Protein AF-A0A661DPB3-F1 (afdb_monomer)

Sequence (160 aa):
MDNDSVKKELRAVRISAMNILAGREHSIIELRKKLKKKFSKNDDIVHLDELIEIVLQQLLDDNLLNEARFTECFIRSRINKGSGPVRIRHELMERGISSELTNDYLDDSYDFWQQHIEAVRNKRFGIQLPEDYKEQTKQSRFLYQRGFSGEFIRRLFNEV

Radius of gyration: 21.56 Å; Cα contacts (8 Å, |Δi|>4): 140; chains: 1; bounding box: 53×21×64 Å

Nearest PDB structures (foldseek):
  3dfg-assembly1_A  TM=8.370E-01  e=1.153E-07  Xanthomonas campestris pv. campestris
  3c1d-assembly3_A  TM=8.668E-01  e=2.113E-06  unclassified
  3c1d-assembly3_B  TM=8.544E-01  e=4.101E-06  unclassified

Solvent-accessible surface area (backbone atoms only — not comparable to full-atom values): 9200 Å² total; per-residue (Å²): 131,63,76,64,60,56,51,52,52,43,49,54,53,40,53,51,50,51,62,55,47,75,76,43,78,47,36,71,54,55,49,51,54,51,50,52,66,72,50,70,83,44,86,86,57,76,64,54,69,60,47,48,53,54,42,52,51,53,29,42,76,69,62,72,43,43,63,67,64,22,49,51,55,48,52,55,57,35,50,77,69,46,42,25,61,61,41,51,53,52,60,38,45,79,40,71,48,48,72,66,66,45,58,76,69,49,82,85,52,59,82,79,42,48,67,53,56,50,52,48,48,28,76,76,66,44,84,68,76,66,91,46,72,69,55,41,50,54,52,47,54,51,43,42,76,29,14,40,52,72,64,56,52,50,47,73,71,61,78,112

pLDDT: mean 95.28, std 6.6, range [49.53, 98.62]

Structure (mmCIF, N/CA/C/O backbone):
data_AF-A0A661DPB3-F1
#
_entry.id   AF-A0A661DPB3-F1
#
loop_
_atom_site.group_PDB
_atom_site.id
_atom_site.type_symbol
_atom_site.label_atom_id
_atom_site.label_alt_id
_atom_site.label_comp_id
_atom_site.label_asym_id
_atom_site.label_entity_id
_atom_site.label_seq_id
_atom_site.pdbx_PDB_ins_code
_atom_site.Cartn_x
_atom_site.Cartn_y
_atom_site.Cartn_z
_atom_site.occupancy
_atom_site.B_iso_or_equiv
_atom_site.auth_seq_id
_atom_site.auth_comp_id
_atom_site.auth_asym_id
_atom_site.auth_atom_id
_atom_site.pdbx_PDB_model_num
ATOM 1 N N . MET A 1 1 ? 26.402 8.812 -29.721 1.00 59.72 1 MET A N 1
ATOM 2 C CA . MET A 1 1 ? 26.173 7.434 -29.237 1.00 59.72 1 MET A CA 1
ATOM 3 C C . MET A 1 1 ? 25.645 6.625 -30.404 1.00 59.72 1 MET A C 1
ATOM 5 O O . MET A 1 1 ? 24.839 7.170 -31.153 1.00 59.72 1 MET A O 1
ATOM 9 N N . ASP A 1 2 ? 26.128 5.401 -30.621 1.00 76.38 2 ASP A N 1
ATOM 10 C CA . ASP A 1 2 ? 25.523 4.544 -31.645 1.00 76.38 2 ASP A CA 1
ATOM 11 C C . ASP A 1 2 ? 24.136 4.044 -31.178 1.00 76.38 2 ASP A C 1
ATOM 13 O O . ASP A 1 2 ? 23.829 4.021 -29.984 1.00 76.38 2 ASP A O 1
ATOM 17 N N . ASN A 1 3 ? 23.275 3.692 -32.134 1.00 77.88 3 ASN A N 1
ATOM 18 C CA . ASN A 1 3 ? 21.896 3.253 -31.888 1.00 77.88 3 ASN A CA 1
ATOM 19 C C . ASN A 1 3 ? 21.821 1.857 -31.219 1.00 77.88 3 ASN A C 1
ATOM 21 O O . ASN A 1 3 ? 20.807 1.497 -30.624 1.00 77.88 3 ASN A O 1
ATOM 25 N N . ASP A 1 4 ? 22.880 1.057 -31.305 1.00 84.06 4 ASP A N 1
ATOM 26 C CA . ASP A 1 4 ? 22.970 -0.283 -30.723 1.00 84.06 4 ASP A CA 1
ATOM 27 C C . ASP A 1 4 ? 23.242 -0.233 -29.205 1.00 84.06 4 ASP A C 1
ATOM 29 O O . ASP A 1 4 ? 22.595 -0.954 -28.439 1.00 84.06 4 ASP A O 1
ATOM 33 N N . SER A 1 5 ? 24.089 0.694 -28.739 1.00 85.31 5 SER A N 1
ATOM 34 C CA . SER A 1 5 ? 24.343 0.931 -27.304 1.00 85.31 5 SER A CA 1
ATOM 35 C C . SER A 1 5 ? 23.069 1.337 -26.568 1.00 85.31 5 SER A C 1
ATOM 37 O O . SER A 1 5 ? 22.697 0.713 -25.574 1.00 85.31 5 SER A O 1
ATOM 39 N N . VAL A 1 6 ? 22.327 2.308 -27.114 1.00 87.12 6 VAL A N 1
ATOM 40 C CA . VAL A 1 6 ? 21.069 2.785 -26.511 1.00 87.12 6 VAL A CA 1
ATOM 41 C C . VAL A 1 6 ? 20.042 1.653 -26.423 1.00 87.12 6 VAL A C 1
ATOM 43 O O . VAL A 1 6 ? 19.387 1.475 -25.395 1.00 87.12 6 VAL A O 1
ATOM 46 N N . LYS A 1 7 ? 19.928 0.817 -27.465 1.00 90.31 7 LYS A N 1
ATOM 47 C CA . LYS A 1 7 ? 19.049 -0.365 -27.443 1.00 90.31 7 LYS A CA 1
ATOM 48 C C . LYS A 1 7 ? 19.461 -1.375 -26.375 1.00 90.31 7 LYS A C 1
ATOM 50 O O . LYS A 1 7 ? 18.593 -1.955 -25.714 1.00 90.31 7 LYS A O 1
ATOM 55 N N . LYS A 1 8 ? 20.763 -1.600 -26.193 1.00 92.44 8 LYS A N 1
ATOM 56 C CA . LYS A 1 8 ? 21.297 -2.497 -25.161 1.00 92.44 8 LYS A CA 1
ATOM 57 C C . LYS A 1 8 ? 20.981 -1.986 -23.754 1.00 92.44 8 LYS A C 1
ATOM 59 O O . LYS A 1 8 ? 20.525 -2.768 -22.917 1.00 92.44 8 LYS A O 1
ATOM 64 N N . GLU A 1 9 ? 21.170 -0.695 -23.505 1.00 93.88 9 GLU A N 1
ATOM 65 C CA . GLU A 1 9 ? 20.861 -0.044 -22.226 1.00 93.88 9 GLU A CA 1
ATOM 66 C C . GLU A 1 9 ? 19.359 -0.104 -21.921 1.00 93.88 9 GLU A C 1
ATOM 68 O O . GLU A 1 9 ? 18.960 -0.573 -20.851 1.00 93.88 9 GLU A O 1
ATOM 73 N N . LEU A 1 10 ? 18.513 0.239 -22.899 1.00 95.00 10 LEU A N 1
ATOM 74 C CA . LEU A 1 10 ? 17.056 0.144 -22.780 1.00 95.00 10 LEU A CA 1
ATOM 75 C C . LEU A 1 10 ? 16.614 -1.283 -22.426 1.00 95.00 10 LEU A C 1
ATOM 77 O O . LEU A 1 10 ? 15.801 -1.494 -21.521 1.00 95.00 10 LEU A O 1
ATOM 81 N N . ARG A 1 11 ? 17.201 -2.289 -23.087 1.00 95.75 11 ARG A N 1
ATOM 82 C CA . ARG A 1 11 ? 16.937 -3.703 -22.795 1.00 95.75 11 ARG A CA 1
ATOM 83 C C . ARG A 1 11 ? 17.340 -4.076 -21.368 1.00 95.75 11 ARG A C 1
ATOM 85 O O . ARG A 1 11 ? 16.595 -4.796 -20.703 1.00 95.75 11 ARG A O 1
ATOM 92 N N . ALA A 1 12 ? 18.480 -3.595 -20.875 1.00 95.50 12 ALA A N 1
ATOM 93 C CA . ALA A 1 12 ? 18.935 -3.867 -19.511 1.00 95.50 12 ALA A CA 1
ATOM 94 C C . ALA A 1 12 ? 18.000 -3.258 -18.447 1.00 95.50 12 ALA A C 1
ATOM 96 O O . ALA A 1 12 ? 17.668 -3.925 -17.453 1.00 95.50 12 ALA A O 1
ATOM 97 N N . VAL A 1 13 ? 17.534 -2.023 -18.668 1.00 97.12 13 VAL A N 1
ATOM 98 C CA . VAL A 1 13 ? 16.553 -1.350 -17.801 1.00 97.12 13 VAL A CA 1
ATOM 99 C C . VAL A 1 13 ? 15.222 -2.101 -17.827 1.00 97.12 13 VAL A C 1
ATOM 101 O O . VAL A 1 13 ? 14.692 -2.434 -16.764 1.00 97.12 13 VAL A O 1
ATOM 104 N N . ARG A 1 14 ? 14.728 -2.474 -19.014 1.00 97.88 14 ARG A N 1
ATOM 105 C CA . ARG A 1 14 ? 13.473 -3.222 -19.174 1.00 97.88 14 ARG A CA 1
ATOM 106 C C . ARG A 1 14 ? 13.503 -4.590 -18.499 1.00 97.88 14 ARG A C 1
ATOM 108 O O . ARG A 1 14 ? 12.595 -4.899 -17.734 1.00 97.88 14 ARG A O 1
ATOM 115 N N . ILE A 1 15 ? 14.561 -5.383 -18.695 1.00 97.94 15 ILE A N 1
ATOM 116 C CA . ILE A 1 15 ? 14.726 -6.679 -18.007 1.00 97.94 15 ILE A CA 1
ATOM 117 C C . ILE A 1 15 ? 14.705 -6.481 -16.489 1.00 97.94 15 ILE A C 1
ATOM 119 O O . ILE A 1 15 ? 14.054 -7.226 -15.758 1.00 97.94 15 ILE A O 1
ATOM 123 N N . SER A 1 16 ? 15.390 -5.448 -15.996 1.00 97.81 16 SER A N 1
ATOM 124 C CA . SER A 1 16 ? 15.398 -5.138 -14.568 1.00 97.81 16 SER A CA 1
ATOM 125 C C . SER A 1 16 ? 14.017 -4.764 -14.038 1.00 97.81 16 SER A C 1
ATOM 127 O O . SER A 1 16 ? 13.668 -5.194 -12.939 1.00 97.81 16 SER A O 1
ATOM 129 N N . ALA A 1 17 ? 13.238 -4.001 -14.803 1.00 98.31 17 ALA A N 1
ATOM 130 C CA . ALA A 1 17 ? 11.876 -3.630 -14.449 1.00 98.31 17 ALA A CA 1
ATOM 131 C C . ALA A 1 17 ? 10.947 -4.852 -14.416 1.00 98.31 17 ALA A C 1
ATOM 133 O O . ALA A 1 17 ? 10.253 -5.065 -13.424 1.00 98.31 17 ALA A O 1
ATOM 134 N N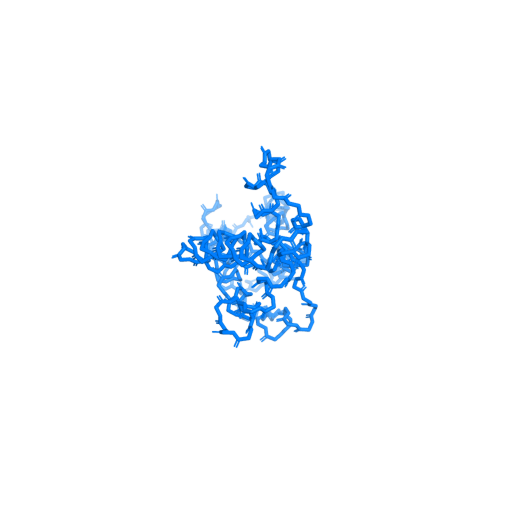 . MET A 1 18 ? 11.010 -5.711 -15.437 1.00 98.31 18 MET A N 1
ATOM 135 C CA . MET A 1 18 ? 10.236 -6.955 -15.497 1.00 98.31 18 MET A CA 1
ATOM 136 C C . MET A 1 18 ? 10.562 -7.890 -14.327 1.00 98.31 18 MET A C 1
ATOM 138 O O . MET A 1 18 ? 9.653 -8.432 -13.709 1.00 98.31 18 MET A O 1
ATOM 142 N N . ASN A 1 19 ? 11.838 -8.015 -13.947 1.00 98.12 19 ASN A N 1
ATOM 143 C CA . ASN A 1 19 ? 12.236 -8.807 -12.779 1.00 98.12 19 ASN A CA 1
ATOM 144 C C . ASN A 1 19 ? 11.669 -8.252 -11.461 1.00 98.12 19 ASN A C 1
ATOM 146 O O . ASN A 1 19 ? 11.371 -9.017 -10.547 1.00 98.12 19 ASN A O 1
ATOM 150 N N . ILE A 1 20 ? 11.521 -6.927 -11.339 1.00 97.94 20 ILE A N 1
ATOM 151 C CA . ILE A 1 20 ? 10.881 -6.303 -10.170 1.00 97.94 20 ILE A CA 1
ATOM 152 C C . ILE A 1 20 ? 9.376 -6.603 -10.164 1.00 97.94 20 ILE A C 1
ATOM 154 O O . ILE A 1 20 ? 8.833 -6.956 -9.114 1.00 97.94 20 ILE A O 1
ATOM 158 N N . LEU A 1 21 ? 8.721 -6.480 -11.321 1.00 97.81 21 LEU A N 1
ATOM 159 C CA . LEU A 1 21 ? 7.283 -6.712 -11.483 1.00 97.81 21 LEU A CA 1
ATOM 160 C C . LEU A 1 21 ? 6.894 -8.185 -11.308 1.00 97.81 21 LEU A C 1
ATOM 162 O O . LEU A 1 21 ? 5.838 -8.468 -10.754 1.00 97.81 21 LEU A O 1
ATOM 166 N N . ALA A 1 22 ? 7.775 -9.122 -11.664 1.00 96.50 22 ALA A N 1
ATOM 167 C CA . ALA A 1 22 ? 7.555 -10.554 -11.463 1.00 96.50 22 ALA A CA 1
ATOM 168 C C . ALA A 1 22 ? 7.344 -10.946 -9.987 1.00 96.50 22 ALA A C 1
ATOM 170 O O . ALA A 1 22 ? 6.753 -11.984 -9.706 1.00 96.50 22 ALA A O 1
ATOM 171 N N . GLY A 1 23 ? 7.824 -10.137 -9.034 1.00 95.25 23 GLY A N 1
ATOM 172 C CA . GLY A 1 23 ? 7.634 -10.401 -7.606 1.00 95.25 23 GLY A CA 1
ATOM 173 C C . GLY A 1 23 ? 6.286 -9.928 -7.054 1.00 95.25 23 GLY A C 1
ATOM 174 O O . GLY A 1 23 ? 5.699 -10.604 -6.212 1.00 95.25 23 GLY A O 1
ATOM 175 N N . ARG A 1 24 ? 5.822 -8.741 -7.467 1.00 95.38 24 ARG A N 1
ATOM 176 C CA . ARG A 1 24 ? 4.521 -8.155 -7.095 1.00 95.38 24 ARG A CA 1
ATOM 177 C C . ARG A 1 24 ? 4.201 -6.940 -7.965 1.00 95.38 24 ARG A C 1
ATOM 179 O O . ARG A 1 24 ? 5.106 -6.327 -8.529 1.00 95.38 24 ARG A O 1
ATOM 186 N N . GLU A 1 25 ? 2.946 -6.503 -7.920 1.00 97.25 25 GLU A N 1
ATOM 187 C CA . GLU A 1 25 ? 2.530 -5.200 -8.445 1.00 97.25 25 GLU A CA 1
ATOM 188 C C . GLU A 1 25 ? 3.298 -4.049 -7.776 1.00 97.25 25 GLU A C 1
ATOM 190 O O . GLU A 1 25 ? 3.577 -4.085 -6.571 1.00 97.25 25 GLU A O 1
ATOM 195 N N . HIS A 1 26 ? 3.624 -3.014 -8.549 1.00 98.31 26 HIS A N 1
ATOM 196 C CA . HIS A 1 26 ? 4.298 -1.794 -8.095 1.00 98.31 26 HIS A CA 1
ATOM 197 C C . HIS A 1 26 ? 3.603 -0.564 -8.677 1.00 98.31 26 HIS A C 1
ATOM 199 O O . HIS A 1 26 ? 3.136 -0.612 -9.810 1.00 98.31 26 HIS A O 1
ATOM 205 N N . SER A 1 27 ? 3.601 0.551 -7.939 1.00 98.25 27 SER A N 1
ATOM 206 C CA . SER A 1 27 ? 3.249 1.837 -8.544 1.00 98.25 27 SER A CA 1
ATOM 207 C C . SER A 1 27 ? 4.368 2.319 -9.466 1.00 98.25 27 SER A C 1
ATOM 209 O O . SER A 1 27 ? 5.531 1.907 -9.331 1.00 98.25 27 SER A O 1
ATOM 211 N N . ILE A 1 28 ? 4.039 3.246 -10.366 1.00 98.44 28 ILE A N 1
ATOM 212 C CA . ILE A 1 28 ? 5.013 3.865 -11.273 1.00 98.44 28 ILE A CA 1
ATOM 213 C C . ILE A 1 28 ? 6.153 4.508 -10.466 1.00 98.44 28 ILE A C 1
ATOM 215 O O . ILE A 1 28 ? 7.331 4.312 -10.772 1.00 98.44 28 ILE A O 1
ATOM 219 N N . ILE A 1 29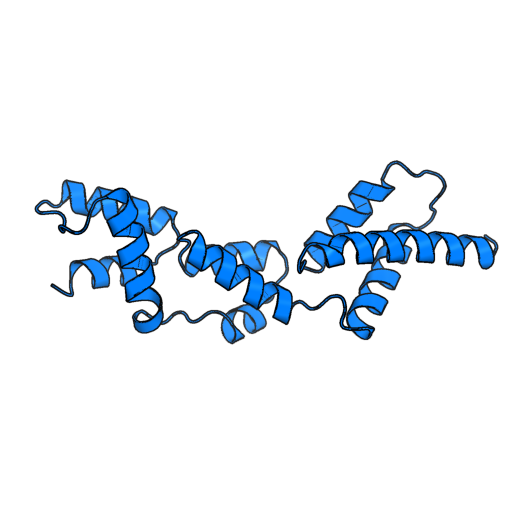 ? 5.825 5.208 -9.373 1.00 98.19 29 ILE A N 1
ATOM 220 C CA . ILE A 1 29 ? 6.815 5.843 -8.488 1.00 98.19 29 ILE A CA 1
ATOM 221 C C . ILE A 1 29 ? 7.715 4.802 -7.810 1.00 98.19 29 ILE A C 1
ATOM 223 O O . ILE A 1 29 ? 8.936 4.990 -7.754 1.00 98.19 29 ILE A O 1
ATOM 227 N N . GLU A 1 30 ? 7.149 3.697 -7.307 1.00 98.06 30 GLU A N 1
ATOM 228 C CA . GLU A 1 30 ? 7.940 2.630 -6.682 1.00 98.06 30 GLU A CA 1
ATOM 229 C C . GLU A 1 30 ? 8.924 2.009 -7.681 1.00 98.06 30 GLU A C 1
ATOM 231 O O . GLU A 1 30 ? 10.105 1.830 -7.352 1.00 98.06 30 GLU A O 1
ATOM 236 N N . LEU A 1 31 ? 8.459 1.700 -8.894 1.00 98.50 31 LEU A N 1
ATOM 237 C CA . LEU A 1 31 ? 9.283 1.091 -9.934 1.00 98.50 31 LEU A CA 1
ATOM 238 C C . LEU A 1 31 ? 10.386 2.048 -10.400 1.00 98.50 31 LEU A C 1
ATOM 240 O O . LEU A 1 31 ? 11.559 1.668 -10.385 1.00 98.50 31 LEU A O 1
ATOM 244 N N . ARG A 1 32 ? 10.045 3.310 -10.694 1.00 98.44 32 ARG A N 1
ATOM 245 C CA . ARG A 1 32 ? 11.005 4.367 -11.055 1.00 98.44 32 ARG A CA 1
ATOM 246 C C . ARG A 1 32 ? 12.109 4.497 -10.011 1.00 98.44 32 ARG A C 1
ATOM 248 O O . ARG A 1 32 ? 13.293 4.434 -10.339 1.00 98.44 32 ARG A O 1
ATOM 255 N N . LYS A 1 33 ? 11.742 4.617 -8.730 1.00 97.88 33 LYS A N 1
ATOM 256 C CA . LYS A 1 33 ? 12.704 4.757 -7.624 1.00 97.88 33 LYS A CA 1
ATOM 257 C C . LYS A 1 33 ? 13.637 3.551 -7.523 1.00 97.88 33 LYS A C 1
ATOM 259 O O . LYS A 1 33 ? 14.834 3.717 -7.280 1.00 97.88 33 LYS A O 1
ATOM 264 N N . LYS A 1 34 ? 13.110 2.337 -7.705 1.00 97.69 34 LYS A N 1
ATOM 265 C CA . LYS A 1 34 ? 13.916 1.108 -7.688 1.00 97.69 34 LYS A CA 1
ATOM 266 C C . LYS A 1 34 ? 14.877 1.032 -8.870 1.00 97.69 34 LYS A C 1
ATOM 268 O O . LYS A 1 34 ? 16.026 0.652 -8.658 1.00 97.69 34 LYS A O 1
ATOM 273 N N . LEU A 1 35 ? 14.442 1.415 -10.069 1.00 97.81 35 LEU A N 1
ATOM 274 C CA . LEU A 1 35 ? 15.296 1.451 -11.258 1.00 97.81 35 LEU A CA 1
ATOM 275 C C . LEU A 1 35 ? 16.415 2.482 -11.102 1.00 97.81 35 LEU A C 1
ATOM 277 O O . LEU A 1 35 ? 17.581 2.108 -11.220 1.00 97.81 35 LEU A O 1
ATOM 281 N N . LYS A 1 36 ? 16.093 3.720 -10.699 1.00 96.88 36 LYS A N 1
ATOM 282 C CA . LYS A 1 36 ? 17.107 4.752 -10.419 1.00 96.88 36 LYS A CA 1
ATOM 283 C C . LYS A 1 36 ? 18.141 4.260 -9.411 1.00 96.88 36 LYS A C 1
ATOM 285 O O . LYS A 1 36 ? 19.334 4.328 -9.670 1.00 96.88 36 LYS A O 1
ATOM 290 N N . LYS A 1 37 ? 17.698 3.683 -8.288 1.00 96.38 37 LYS A N 1
ATOM 291 C CA . LYS A 1 37 ? 18.609 3.134 -7.269 1.00 96.38 37 LYS A CA 1
ATOM 292 C C . LYS A 1 37 ? 19.469 1.980 -7.797 1.00 96.38 37 LYS A C 1
ATOM 294 O O . LYS A 1 37 ? 20.613 1.846 -7.381 1.00 96.38 37 LYS A O 1
ATOM 299 N N . LYS A 1 38 ? 18.924 1.120 -8.660 1.00 95.62 38 LYS A N 1
ATOM 300 C CA . LYS A 1 38 ? 19.650 -0.036 -9.201 1.00 95.62 38 LYS A CA 1
ATOM 301 C C . LYS A 1 38 ? 20.780 0.387 -10.139 1.00 95.62 38 LYS A C 1
ATOM 303 O O . LYS A 1 38 ? 21.840 -0.227 -10.110 1.00 95.62 38 LYS A O 1
ATOM 308 N N . PHE A 1 39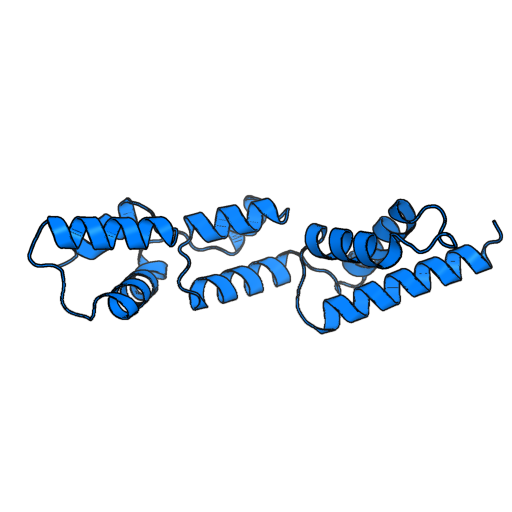 ? 20.549 1.420 -10.942 1.00 95.19 39 PHE A N 1
ATOM 309 C CA . PHE A 1 39 ? 21.489 1.884 -11.961 1.00 95.19 39 PHE A CA 1
ATOM 310 C C . PHE A 1 39 ? 22.299 3.118 -11.543 1.00 95.19 39 PHE A C 1
ATOM 312 O O . PHE A 1 39 ? 23.147 3.562 -12.301 1.00 95.19 39 PHE A O 1
ATOM 319 N N . SER A 1 40 ? 22.122 3.634 -10.322 1.00 90.19 40 SER A N 1
ATOM 320 C CA . SER A 1 40 ? 22.759 4.878 -9.859 1.00 90.19 40 SER A CA 1
ATOM 321 C C . SER A 1 40 ? 24.291 4.864 -9.811 1.00 90.19 40 SER A C 1
ATOM 323 O O . SER A 1 40 ? 24.885 5.902 -9.561 1.00 90.19 40 SER A O 1
ATOM 325 N N . LYS A 1 41 ? 24.922 3.691 -9.918 1.00 87.62 41 LYS A N 1
ATOM 326 C CA . LYS A 1 41 ? 26.387 3.521 -9.919 1.00 87.62 41 LYS A CA 1
ATOM 327 C C . LYS A 1 41 ? 26.917 3.016 -11.261 1.00 87.62 41 LYS A C 1
ATOM 329 O O . LYS A 1 41 ? 28.045 2.545 -11.328 1.00 87.62 41 LYS A O 1
ATOM 334 N N . ASN A 1 42 ? 26.058 2.969 -12.274 1.00 84.56 42 ASN A N 1
ATOM 335 C CA . ASN A 1 42 ? 26.423 2.452 -13.575 1.00 84.56 42 ASN A CA 1
ATOM 336 C C . ASN A 1 42 ? 26.777 3.630 -14.480 1.00 84.56 42 ASN A C 1
ATOM 338 O O . ASN A 1 42 ? 25.904 4.176 -15.150 1.00 84.56 42 ASN A O 1
ATOM 342 N N . ASP A 1 43 ? 28.050 4.021 -14.440 1.00 78.75 43 ASP A N 1
ATOM 343 C CA . ASP A 1 43 ? 28.570 5.170 -15.188 1.00 78.75 43 ASP A CA 1
ATOM 344 C C . ASP A 1 43 ? 28.529 4.947 -16.713 1.00 78.75 43 ASP A C 1
ATOM 346 O O . ASP A 1 43 ? 28.623 5.906 -17.476 1.00 78.75 43 ASP A O 1
ATOM 350 N N . ASP A 1 44 ? 28.319 3.702 -17.160 1.00 83.44 44 ASP A N 1
ATOM 351 C CA . ASP A 1 44 ? 28.169 3.352 -18.576 1.00 83.44 44 ASP A CA 1
ATOM 352 C C . ASP A 1 44 ? 26.794 3.742 -19.148 1.00 83.44 44 ASP A C 1
ATOM 354 O O . ASP A 1 44 ? 26.637 3.804 -20.366 1.00 83.44 44 ASP A O 1
ATOM 358 N N . ILE A 1 45 ? 25.781 3.980 -18.301 1.00 85.94 45 ILE A N 1
ATOM 359 C CA . ILE A 1 45 ? 24.426 4.324 -18.758 1.00 85.94 45 ILE A CA 1
ATOM 360 C C . ILE A 1 45 ? 24.272 5.839 -18.817 1.00 85.94 45 ILE A C 1
ATOM 362 O O . ILE A 1 45 ? 24.125 6.516 -17.795 1.00 85.94 45 ILE A O 1
ATOM 366 N N . VAL A 1 46 ? 24.216 6.363 -20.035 1.00 84.25 46 VAL A N 1
ATOM 367 C CA . VAL A 1 46 ? 23.938 7.779 -20.287 1.00 84.25 46 VAL A CA 1
ATOM 368 C C . VAL A 1 46 ? 22.419 7.979 -20.353 1.00 84.25 46 VAL A C 1
ATOM 370 O O . VAL A 1 46 ? 21.687 7.095 -20.784 1.00 84.25 46 VAL A O 1
ATOM 373 N N . HIS A 1 47 ? 21.909 9.134 -19.915 1.00 89.69 47 HIS A N 1
ATOM 374 C CA . HIS A 1 47 ? 20.472 9.459 -19.984 1.00 89.69 47 HIS A CA 1
ATOM 375 C C . HIS A 1 47 ? 19.545 8.450 -19.269 1.00 89.69 47 HIS A C 1
ATOM 377 O O . HIS A 1 47 ? 18.426 8.193 -19.712 1.00 89.69 47 HIS A O 1
ATOM 383 N N . LEU A 1 48 ? 19.976 7.896 -18.126 1.00 93.56 48 LEU A N 1
ATOM 384 C CA . LEU A 1 48 ? 19.210 6.897 -17.360 1.00 93.56 48 LEU A CA 1
ATOM 385 C C . LEU A 1 48 ? 17.744 7.297 -17.114 1.00 93.56 48 LEU A C 1
ATOM 387 O O . LEU A 1 48 ? 16.859 6.447 -17.186 1.00 93.56 48 LEU A O 1
ATOM 391 N N . ASP A 1 49 ? 17.483 8.570 -16.816 1.00 94.88 49 ASP A N 1
ATOM 392 C CA . ASP A 1 49 ? 16.127 9.054 -16.553 1.00 94.88 49 ASP A CA 1
ATOM 393 C C . ASP A 1 49 ? 15.221 8.933 -17.790 1.00 94.88 49 ASP A C 1
ATOM 395 O O . ASP A 1 49 ? 14.103 8.438 -17.670 1.00 94.88 49 ASP A O 1
ATOM 399 N N . GLU A 1 50 ? 15.718 9.276 -18.980 1.00 95.88 50 GLU A N 1
ATOM 400 C CA . GLU A 1 50 ? 14.979 9.130 -20.242 1.00 95.88 50 GLU A CA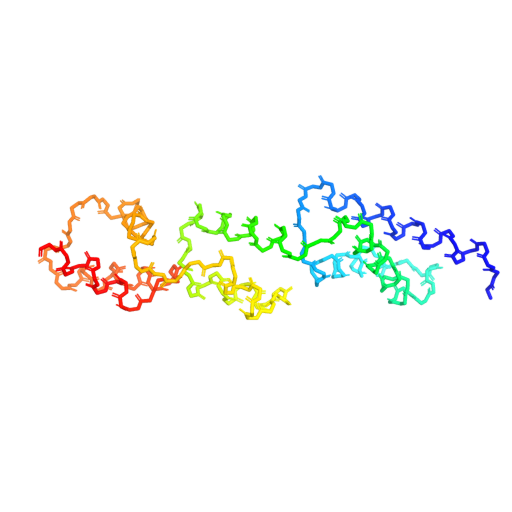 1
ATOM 401 C C . GLU A 1 50 ? 14.718 7.652 -20.561 1.00 95.88 50 GLU A C 1
ATOM 403 O O . GLU A 1 50 ? 13.598 7.273 -20.906 1.00 95.88 50 GLU A O 1
ATOM 408 N N . LEU A 1 51 ? 15.723 6.789 -20.368 1.00 96.19 51 LEU A N 1
ATOM 409 C CA . LEU A 1 51 ? 15.576 5.341 -20.550 1.00 96.19 51 LEU A CA 1
ATOM 410 C C . LEU A 1 51 ? 14.522 4.751 -19.609 1.00 96.19 51 LEU A C 1
ATOM 412 O O . LEU A 1 51 ? 13.749 3.882 -20.016 1.00 96.19 51 LEU A O 1
ATOM 416 N N . ILE A 1 52 ? 14.477 5.209 -18.354 1.00 97.94 52 ILE A N 1
ATOM 417 C CA . ILE A 1 52 ? 13.466 4.772 -17.390 1.00 97.94 52 ILE A CA 1
ATOM 418 C C . ILE A 1 52 ? 12.074 5.195 -17.852 1.00 97.94 52 ILE A C 1
ATOM 420 O O . ILE A 1 52 ? 11.188 4.346 -17.850 1.00 97.94 52 ILE A O 1
ATOM 424 N N . GLU A 1 53 ? 11.864 6.444 -18.272 1.00 98.19 53 GLU A N 1
ATOM 425 C CA . GLU A 1 53 ? 10.538 6.881 -18.733 1.00 98.19 53 GLU A CA 1
ATOM 426 C C . GLU A 1 53 ? 10.077 6.108 -19.978 1.00 98.19 53 GLU A C 1
ATOM 428 O O . GLU A 1 53 ? 8.931 5.660 -20.019 1.00 98.19 53 GLU A O 1
ATOM 433 N N . ILE A 1 54 ? 10.972 5.840 -20.938 1.00 97.94 54 ILE A N 1
ATOM 434 C CA . ILE A 1 54 ? 10.652 5.000 -22.107 1.00 97.94 54 ILE A CA 1
ATOM 435 C C . ILE A 1 54 ? 10.235 3.593 -21.662 1.00 97.94 54 ILE A C 1
ATOM 437 O O . ILE A 1 54 ? 9.221 3.070 -22.123 1.00 97.94 54 ILE A O 1
ATOM 441 N N . VAL A 1 55 ? 10.995 2.966 -20.758 1.00 98.44 55 VAL A N 1
ATOM 442 C CA . VAL A 1 55 ? 10.667 1.622 -20.258 1.00 98.44 55 VAL A CA 1
ATOM 443 C C . VAL A 1 55 ? 9.350 1.618 -19.490 1.00 98.44 55 VAL A C 1
ATOM 445 O O . VAL A 1 55 ? 8.565 0.690 -19.663 1.00 98.44 55 VAL A O 1
ATOM 448 N N . LEU A 1 56 ? 9.087 2.622 -18.652 1.00 98.62 56 LEU A N 1
ATOM 449 C CA . LEU A 1 56 ? 7.823 2.730 -17.923 1.00 98.62 56 LEU A CA 1
ATOM 450 C C . LEU A 1 56 ? 6.644 2.832 -18.890 1.00 98.62 56 LEU A C 1
ATOM 452 O O . LEU A 1 56 ? 5.681 2.090 -18.714 1.00 98.62 56 LEU A O 1
ATOM 456 N N . GLN A 1 57 ? 6.747 3.667 -19.928 1.00 98.56 57 GLN A N 1
ATOM 457 C CA . GLN A 1 57 ? 5.697 3.795 -20.937 1.00 98.56 57 GLN A CA 1
ATOM 458 C C . GLN A 1 57 ? 5.453 2.474 -21.670 1.00 98.56 57 GLN A C 1
ATOM 460 O O . GLN A 1 57 ? 4.320 2.014 -21.726 1.00 98.56 57 GLN A O 1
ATOM 465 N N . GLN A 1 58 ? 6.510 1.797 -22.128 1.00 98.38 58 GLN A N 1
ATOM 466 C CA . GLN A 1 58 ? 6.358 0.493 -22.781 1.00 98.38 58 GLN A CA 1
ATOM 467 C C . GLN A 1 58 ? 5.691 -0.540 -21.863 1.00 98.38 58 GLN A C 1
ATOM 469 O O . GLN A 1 58 ? 4.878 -1.334 -22.314 1.00 98.38 58 GLN A O 1
ATOM 474 N N . LEU A 1 59 ? 6.027 -0.555 -20.570 1.00 98.56 59 LEU A N 1
ATOM 475 C CA . LEU A 1 59 ? 5.411 -1.484 -19.619 1.00 98.56 59 LEU A CA 1
ATOM 476 C C . LEU A 1 59 ? 3.941 -1.151 -19.336 1.00 98.56 59 LEU A C 1
ATOM 478 O O . LEU A 1 59 ? 3.182 -2.074 -19.041 1.00 98.56 59 LEU A O 1
ATOM 482 N N . LEU A 1 60 ? 3.550 0.125 -19.397 1.00 98.19 60 LEU A N 1
ATOM 483 C CA . LEU A 1 60 ? 2.146 0.545 -19.334 1.00 98.19 60 LEU A CA 1
ATOM 484 C C . LEU A 1 60 ? 1.395 0.079 -20.587 1.00 98.19 60 LEU A C 1
ATOM 486 O O . LEU A 1 60 ? 0.339 -0.537 -20.458 1.00 98.19 60 LEU A O 1
ATOM 490 N N . ASP A 1 61 ? 1.973 0.294 -21.771 1.00 98.31 61 ASP A N 1
ATOM 491 C CA . ASP A 1 61 ? 1.390 -0.107 -23.059 1.00 98.31 61 ASP A CA 1
ATOM 492 C C . ASP A 1 61 ? 1.223 -1.635 -23.152 1.00 98.31 61 ASP A C 1
ATOM 494 O O . ASP A 1 61 ? 0.186 -2.136 -23.583 1.00 98.31 61 ASP A O 1
ATOM 498 N N . ASP A 1 62 ? 2.208 -2.389 -22.655 1.00 97.88 62 ASP A N 1
ATOM 499 C CA . ASP A 1 62 ? 2.166 -3.853 -22.556 1.00 97.88 62 ASP A CA 1
ATOM 500 C C . ASP A 1 62 ? 1.262 -4.357 -21.409 1.00 97.88 62 ASP A C 1
ATOM 502 O O . ASP A 1 62 ? 1.156 -5.564 -21.178 1.00 97.88 62 ASP A O 1
ATOM 506 N N . ASN A 1 63 ? 0.647 -3.449 -20.639 1.00 97.50 63 ASN A N 1
ATOM 507 C CA . ASN A 1 63 ? -0.156 -3.728 -19.446 1.00 97.50 63 ASN A CA 1
ATOM 508 C C . ASN A 1 63 ? 0.584 -4.557 -18.371 1.00 97.50 63 ASN A C 1
ATOM 510 O O . ASN A 1 63 ? -0.037 -5.233 -17.544 1.00 97.50 63 ASN A O 1
ATOM 514 N N . 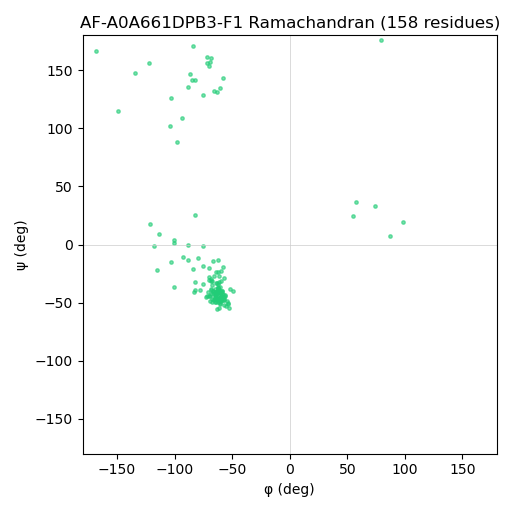LEU A 1 64 ? 1.918 -4.512 -18.352 1.00 97.81 64 LEU A N 1
ATOM 515 C CA . LEU A 1 64 ? 2.770 -5.149 -17.341 1.00 97.81 64 LEU A CA 1
ATOM 516 C C . LEU A 1 64 ? 2.892 -4.289 -16.079 1.00 97.81 64 LEU A C 1
ATOM 518 O O . LEU A 1 64 ? 2.987 -4.826 -14.977 1.00 97.81 64 LEU A O 1
ATOM 522 N N . LEU A 1 65 ? 2.852 -2.966 -16.232 1.00 98.31 65 LEU A N 1
ATOM 523 C CA . LEU A 1 65 ? 2.712 -1.999 -15.148 1.00 98.31 65 LEU A CA 1
ATOM 524 C C . LEU A 1 65 ? 1.270 -1.489 -15.150 1.00 98.31 65 LEU A C 1
ATOM 526 O O . LEU A 1 65 ? 0.781 -1.049 -16.183 1.00 98.31 65 LEU A O 1
ATOM 530 N N . ASN A 1 66 ? 0.574 -1.571 -14.017 1.00 98.19 66 ASN A N 1
ATOM 531 C CA . ASN A 1 66 ? -0.834 -1.189 -13.952 1.00 98.19 66 ASN A CA 1
ATOM 532 C C . ASN A 1 66 ? -1.187 -0.644 -12.562 1.00 98.19 66 ASN A C 1
ATOM 534 O O . ASN A 1 66 ? -1.142 -1.366 -11.563 1.00 98.19 66 ASN A O 1
ATOM 538 N N . GLU A 1 67 ? -1.548 0.637 -12.495 1.00 97.69 67 GLU A N 1
ATOM 539 C CA . GLU A 1 67 ? -1.843 1.309 -11.226 1.00 97.69 67 GLU A CA 1
ATOM 540 C C . GLU A 1 67 ? -3.142 0.825 -10.583 1.00 97.69 67 GLU A C 1
ATOM 542 O O . GLU A 1 67 ? -3.239 0.802 -9.358 1.00 97.69 67 GLU A O 1
ATOM 547 N N . ALA A 1 68 ? -4.107 0.361 -11.375 1.00 98.12 68 ALA A N 1
ATOM 548 C CA . ALA A 1 68 ? -5.360 -0.187 -10.874 1.00 98.12 68 ALA A CA 1
ATOM 549 C C . ALA A 1 68 ? -5.132 -1.538 -10.169 1.00 98.12 68 ALA A C 1
ATOM 551 O O . ALA A 1 68 ? -5.503 -1.701 -9.004 1.00 98.12 68 ALA A O 1
ATOM 552 N N . ARG A 1 69 ? -4.390 -2.463 -10.804 1.00 97.94 69 ARG A N 1
ATOM 553 C CA . ARG A 1 69 ? -3.978 -3.739 -10.177 1.00 97.94 69 ARG A CA 1
ATOM 554 C C . ARG A 1 69 ? -3.120 -3.514 -8.938 1.00 97.94 69 ARG A C 1
ATOM 556 O O . ARG A 1 69 ? -3.287 -4.203 -7.928 1.00 97.94 69 ARG A O 1
ATOM 563 N N . PHE A 1 70 ? -2.208 -2.542 -8.999 1.00 98.62 70 PHE A N 1
ATOM 564 C CA . PHE A 1 70 ? -1.427 -2.138 -7.837 1.00 98.62 70 PHE A CA 1
ATOM 565 C C . PHE A 1 70 ? -2.325 -1.656 -6.693 1.00 98.62 70 PHE A C 1
ATOM 567 O O . PHE A 1 70 ? -2.157 -2.120 -5.565 1.00 98.62 70 PHE A O 1
ATOM 574 N N . THR A 1 71 ? -3.273 -0.764 -6.981 1.00 98.62 71 THR A N 1
ATOM 575 C CA . THR A 1 71 ? -4.169 -0.146 -5.994 1.00 98.62 71 THR A CA 1
ATOM 576 C C . THR A 1 71 ? -5.007 -1.204 -5.288 1.00 98.62 71 THR A C 1
ATOM 578 O O . THR A 1 71 ? -4.960 -1.297 -4.060 1.00 98.62 71 THR A O 1
ATOM 581 N N . GLU A 1 72 ? -5.664 -2.083 -6.043 1.00 98.31 72 GLU A N 1
ATOM 582 C CA . GLU A 1 72 ? -6.453 -3.195 -5.504 1.00 98.31 72 GLU A CA 1
ATOM 583 C C . GLU A 1 72 ? -5.611 -4.111 -4.598 1.00 98.31 72 GLU A C 1
ATOM 585 O O . GLU A 1 72 ? -5.951 -4.371 -3.436 1.00 98.31 72 GLU A O 1
ATOM 590 N N . CYS A 1 73 ? -4.455 -4.571 -5.095 1.00 97.94 73 CYS A N 1
ATOM 591 C CA . CYS A 1 73 ? -3.570 -5.449 -4.332 1.00 97.94 73 CYS A CA 1
ATOM 592 C C . CYS A 1 73 ? -3.046 -4.772 -3.060 1.00 97.94 73 CYS A C 1
ATOM 594 O O . CYS A 1 73 ? -2.911 -5.424 -2.015 1.00 97.94 73 CYS A O 1
ATOM 596 N N . PHE A 1 74 ? -2.749 -3.475 -3.134 1.00 98.56 74 PHE A N 1
ATOM 597 C CA . PHE A 1 74 ? -2.263 -2.689 -2.011 1.00 98.56 74 PHE A CA 1
ATOM 598 C C . PHE A 1 74 ? -3.336 -2.530 -0.934 1.00 98.56 74 PHE A C 1
ATOM 600 O O . PHE A 1 74 ? -3.058 -2.838 0.229 1.00 98.56 74 PHE A O 1
ATOM 607 N N . ILE A 1 75 ? -4.556 -2.130 -1.306 1.00 98.50 75 ILE A N 1
ATOM 608 C CA . ILE A 1 75 ? -5.700 -1.995 -0.392 1.00 98.50 75 ILE A CA 1
ATOM 609 C C . ILE A 1 75 ? -5.932 -3.313 0.346 1.00 98.50 75 ILE A C 1
ATOM 611 O O . ILE A 1 75 ? -5.875 -3.348 1.578 1.00 98.50 75 ILE A O 1
ATOM 615 N N . ARG A 1 76 ? -6.052 -4.427 -0.388 1.00 98.06 76 ARG A N 1
ATOM 616 C CA . ARG A 1 76 ? -6.228 -5.764 0.200 1.00 98.06 76 ARG A CA 1
ATOM 617 C C . ARG A 1 76 ? -5.100 -6.123 1.166 1.00 98.06 76 ARG A C 1
ATOM 619 O O . ARG A 1 76 ? -5.343 -6.598 2.276 1.00 98.06 76 ARG A O 1
ATOM 626 N N . SER A 1 77 ? -3.845 -5.862 0.789 1.00 98.06 77 SER A N 1
ATOM 627 C CA . SER A 1 77 ? -2.705 -6.094 1.684 1.00 98.06 77 SER A CA 1
ATOM 628 C C . SER A 1 77 ? -2.778 -5.254 2.962 1.00 98.06 77 SER A C 1
ATOM 630 O O . SER A 1 77 ? -2.230 -5.687 3.980 1.00 98.06 77 SER A O 1
ATOM 632 N N . ARG A 1 78 ? -3.344 -4.047 2.920 1.00 98.31 78 ARG A N 1
ATOM 633 C CA . ARG A 1 78 ? -3.415 -3.146 4.076 1.00 98.31 78 ARG A CA 1
ATOM 634 C C . ARG A 1 78 ? -4.576 -3.477 4.996 1.00 98.31 78 ARG A C 1
ATOM 636 O O . ARG A 1 78 ? -4.359 -3.513 6.208 1.00 98.31 78 ARG A O 1
ATOM 643 N N . ILE A 1 79 ? -5.723 -3.844 4.434 1.00 98.19 79 ILE A N 1
ATOM 644 C CA . ILE A 1 79 ? -6.853 -4.419 5.174 1.00 98.19 79 ILE A CA 1
ATOM 645 C C . ILE A 1 79 ? -6.379 -5.626 5.991 1.00 98.19 79 ILE A C 1
ATOM 647 O O . ILE A 1 79 ? -6.520 -5.646 7.212 1.00 98.19 79 ILE A O 1
ATOM 651 N N . ASN A 1 80 ? -5.671 -6.568 5.358 1.00 97.69 80 ASN A N 1
ATOM 652 C CA . ASN A 1 80 ? -5.147 -7.765 6.032 1.00 97.69 80 ASN A CA 1
ATOM 653 C C . ASN A 1 80 ? -4.129 -7.455 7.146 1.00 97.69 80 ASN A C 1
ATOM 655 O O . ASN A 1 80 ? -3.934 -8.251 8.066 1.00 97.69 80 ASN A O 1
ATOM 659 N N . LYS A 1 81 ? -3.467 -6.294 7.086 1.00 97.69 81 LYS A N 1
ATOM 660 C CA . LYS A 1 81 ? -2.547 -5.809 8.130 1.00 97.69 81 LYS A CA 1
ATOM 661 C C . LYS A 1 81 ? -3.256 -4.999 9.219 1.00 97.69 81 LYS A C 1
ATOM 663 O O . LYS A 1 81 ? -2.603 -4.564 10.170 1.00 97.69 81 LYS A O 1
ATOM 668 N N . GLY A 1 82 ? -4.568 -4.812 9.110 1.00 98.00 82 GLY A N 1
ATOM 669 C CA . GLY A 1 82 ? -5.368 -4.060 10.063 1.00 98.00 82 GLY A CA 1
ATOM 670 C C . GLY A 1 82 ? -5.174 -2.552 9.963 1.00 98.00 82 GLY A C 1
ATOM 671 O O . GLY A 1 82 ? -5.156 -1.875 10.993 1.00 98.00 82 GLY A O 1
ATOM 672 N N . SER A 1 83 ? -4.929 -2.046 8.754 1.00 98.38 83 SER A N 1
ATOM 673 C CA . SER A 1 83 ? -4.956 -0.614 8.454 1.00 98.38 83 SER A CA 1
ATOM 674 C C . SER A 1 83 ? -6.370 -0.193 8.062 1.00 98.38 83 SER A C 1
ATOM 676 O O . SER A 1 83 ? -7.008 -0.882 7.273 1.00 98.38 83 SER A O 1
ATOM 678 N N . GLY A 1 84 ? -6.832 0.931 8.605 1.00 98.31 84 GLY A N 1
ATOM 679 C CA . GLY A 1 84 ? -8.107 1.543 8.245 1.00 98.31 84 GLY A CA 1
ATOM 680 C C . GLY A 1 84 ? -8.013 2.441 7.002 1.00 98.31 84 GLY A C 1
ATOM 681 O O . GLY A 1 84 ? -6.903 2.750 6.541 1.00 98.31 84 GLY A O 1
ATOM 682 N N . PRO A 1 85 ? -9.164 2.891 6.477 1.00 98.25 85 PRO A N 1
ATOM 683 C CA . PRO A 1 85 ? -9.269 3.553 5.175 1.00 98.25 85 PRO A CA 1
ATOM 684 C C . PRO A 1 85 ? -8.473 4.859 5.093 1.00 98.25 85 PRO A C 1
ATOM 686 O O . PRO A 1 85 ? -7.782 5.096 4.102 1.00 98.25 85 PRO A O 1
ATOM 689 N N . VAL A 1 86 ? -8.456 5.664 6.164 1.00 98.12 86 VAL A N 1
ATOM 690 C CA . VAL A 1 86 ? -7.738 6.954 6.197 1.00 98.12 86 VAL A CA 1
ATOM 691 C C . VAL A 1 86 ? -6.246 6.752 5.942 1.00 98.12 86 VAL A C 1
ATOM 693 O O . VAL A 1 86 ? -5.622 7.470 5.159 1.00 98.12 86 VAL A O 1
ATOM 696 N N . ARG A 1 87 ? -5.662 5.734 6.580 1.00 98.38 87 ARG A N 1
ATOM 697 C CA . ARG A 1 87 ? -4.242 5.419 6.414 1.00 98.38 87 ARG A CA 1
ATOM 698 C C . ARG A 1 87 ? -3.952 4.843 5.033 1.00 98.38 87 ARG A C 1
ATOM 700 O O . ARG A 1 87 ? -2.936 5.193 4.443 1.00 98.38 87 ARG A O 1
ATOM 707 N N . ILE A 1 88 ? -4.822 3.973 4.525 1.00 98.56 88 ILE A N 1
ATOM 708 C CA . ILE A 1 88 ? -4.663 3.376 3.193 1.00 98.56 88 ILE A CA 1
ATOM 709 C C . ILE A 1 88 ? -4.642 4.461 2.120 1.00 98.56 88 ILE A C 1
ATOM 711 O O . ILE A 1 88 ? -3.728 4.473 1.298 1.00 98.56 88 ILE A O 1
ATOM 715 N N . ARG A 1 89 ? -5.578 5.411 2.186 1.00 98.38 89 ARG A N 1
ATOM 716 C CA . ARG A 1 89 ? -5.656 6.562 1.281 1.00 98.38 89 ARG A CA 1
ATOM 717 C C . ARG A 1 89 ? -4.370 7.388 1.290 1.00 98.38 89 ARG A C 1
ATOM 719 O O . ARG A 1 89 ? -3.813 7.670 0.234 1.00 98.38 89 ARG A O 1
ATOM 726 N N . HIS A 1 90 ? -3.857 7.713 2.477 1.00 98.19 90 HIS A N 1
ATOM 727 C CA . HIS A 1 90 ? -2.595 8.446 2.605 1.00 98.19 90 HIS A CA 1
ATOM 728 C C . HIS A 1 90 ? -1.420 7.681 1.982 1.00 98.19 90 HIS A C 1
ATOM 730 O O . HIS A 1 90 ? -0.629 8.238 1.226 1.00 98.19 90 HIS A O 1
ATOM 736 N N . GLU A 1 91 ? -1.312 6.382 2.264 1.00 98.31 91 GLU A N 1
ATOM 737 C CA . GLU A 1 91 ? -0.222 5.559 1.742 1.00 98.31 91 GLU A CA 1
ATOM 738 C C . GLU A 1 91 ? -0.303 5.335 0.217 1.00 98.31 91 GLU A C 1
ATOM 740 O O . GLU A 1 91 ? 0.738 5.151 -0.421 1.00 98.31 91 GLU A O 1
ATOM 745 N N . LEU A 1 92 ? -1.504 5.333 -0.371 1.00 98.56 92 LEU A N 1
ATOM 746 C CA . LEU A 1 92 ? -1.713 5.309 -1.825 1.00 98.56 92 LEU A CA 1
ATOM 747 C C . LEU A 1 92 ? -1.287 6.636 -2.467 1.00 98.56 92 LEU A C 1
ATOM 749 O O . LEU A 1 92 ? -0.537 6.627 -3.446 1.00 98.56 92 LEU A O 1
ATOM 753 N N . MET A 1 93 ? -1.662 7.765 -1.861 1.00 98.06 93 MET A N 1
ATOM 754 C CA . MET A 1 93 ? -1.266 9.102 -2.314 1.00 98.06 93 MET A CA 1
ATOM 755 C C . MET A 1 93 ? 0.260 9.280 -2.320 1.00 98.06 93 MET A C 1
ATOM 757 O O . MET A 1 93 ? 0.829 9.728 -3.312 1.00 98.06 93 MET A O 1
ATOM 761 N N . GLU A 1 94 ? 0.961 8.842 -1.266 1.00 97.50 94 GLU A N 1
ATOM 762 C CA . GLU A 1 94 ? 2.438 8.846 -1.210 1.00 97.50 94 GLU A CA 1
ATOM 763 C C . GLU A 1 94 ? 3.101 8.038 -2.340 1.00 97.50 94 GLU A C 1
ATOM 765 O O . GLU A 1 94 ? 4.292 8.198 -2.621 1.00 97.50 94 GLU A O 1
ATOM 770 N N . ARG A 1 95 ? 2.350 7.132 -2.970 1.00 97.94 95 ARG A N 1
ATOM 771 C CA . ARG A 1 95 ? 2.812 6.261 -4.057 1.00 97.94 95 ARG A CA 1
ATOM 772 C C . ARG A 1 95 ? 2.395 6.741 -5.438 1.00 97.94 95 ARG A C 1
ATOM 774 O O . ARG A 1 95 ? 2.737 6.061 -6.408 1.00 97.94 95 ARG A O 1
ATOM 781 N N . GLY A 1 96 ? 1.746 7.901 -5.512 1.00 97.44 96 GLY A N 1
ATOM 782 C CA . GLY A 1 96 ? 1.321 8.544 -6.751 1.00 97.44 96 GLY A CA 1
ATOM 783 C C . GLY A 1 96 ? -0.046 8.101 -7.251 1.00 97.44 96 GLY A C 1
ATOM 784 O O . GLY A 1 96 ? -0.419 8.488 -8.349 1.00 97.44 96 GLY A O 1
ATOM 785 N N . ILE A 1 97 ? -0.788 7.313 -6.471 1.00 98.50 97 ILE A N 1
ATOM 786 C CA . ILE A 1 97 ? -2.132 6.890 -6.860 1.00 98.50 97 ILE A CA 1
ATOM 787 C C . ILE A 1 97 ? -3.089 8.059 -6.664 1.00 98.50 97 ILE A C 1
ATOM 789 O O . ILE A 1 97 ? -3.112 8.688 -5.601 1.00 98.50 97 ILE A O 1
ATOM 793 N N . SER A 1 98 ? -3.857 8.353 -7.711 1.00 97.62 98 SER A N 1
ATOM 794 C CA . SER A 1 98 ? -4.775 9.483 -7.725 1.00 97.62 98 SER A CA 1
ATOM 795 C C . SER A 1 98 ? -5.940 9.277 -6.753 1.00 97.62 98 SER A C 1
ATOM 797 O O . SER A 1 98 ? -6.240 8.159 -6.314 1.00 97.62 98 SER A O 1
ATOM 799 N N . SER A 1 99 ? -6.600 10.377 -6.390 1.00 96.44 99 SER A N 1
ATOM 800 C CA . SER A 1 99 ? -7.741 10.314 -5.477 1.00 96.44 99 SER A CA 1
ATOM 801 C C . SER A 1 99 ? -8.933 9.601 -6.115 1.00 96.44 99 SER A C 1
ATOM 803 O O . SER A 1 99 ? -9.615 8.834 -5.444 1.00 96.44 99 SER A O 1
ATOM 805 N N . GLU A 1 100 ? -9.105 9.782 -7.423 1.00 97.94 100 GLU A N 1
ATOM 806 C CA . GLU A 1 100 ? -10.132 9.168 -8.258 1.00 97.94 100 GLU A CA 1
ATOM 807 C C . GLU A 1 100 ? -9.946 7.651 -8.279 1.00 97.94 100 GLU A C 1
ATOM 809 O O . GLU A 1 100 ? -10.821 6.928 -7.812 1.00 97.94 100 GLU A O 1
ATOM 814 N N . LEU A 1 101 ? -8.756 7.171 -8.664 1.00 97.94 101 LEU A N 1
ATOM 815 C CA . LEU A 1 101 ? -8.460 5.738 -8.679 1.00 97.94 101 LEU A CA 1
ATOM 816 C C . LEU A 1 101 ? -8.536 5.124 -7.275 1.00 97.94 101 LEU A C 1
ATOM 818 O O . LEU A 1 101 ? -8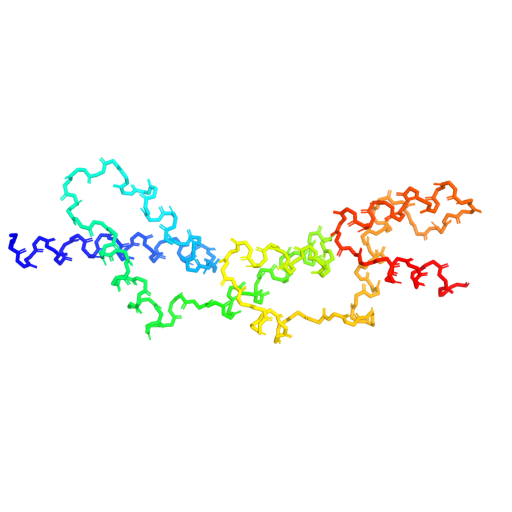.940 3.979 -7.108 1.00 97.94 101 LEU A O 1
ATOM 822 N N . THR A 1 102 ? -8.169 5.877 -6.237 1.00 98.25 102 THR A N 1
ATOM 823 C CA . THR A 1 102 ? -8.353 5.407 -4.860 1.00 98.25 102 THR A CA 1
ATOM 824 C C . THR A 1 102 ? -9.835 5.237 -4.527 1.00 98.25 102 THR A C 1
ATOM 826 O O . THR A 1 102 ? -10.194 4.232 -3.923 1.00 98.25 102 THR A O 1
ATOM 829 N N . ASN A 1 103 ? -10.692 6.185 -4.910 1.00 96.88 103 ASN A N 1
ATOM 830 C CA . ASN A 1 103 ? -12.131 6.133 -4.640 1.00 96.88 103 ASN A CA 1
ATOM 831 C C . ASN A 1 103 ? -12.835 5.010 -5.408 1.00 96.88 103 ASN A C 1
ATOM 833 O O . ASN A 1 103 ? -13.784 4.439 -4.883 1.00 96.88 103 ASN A O 1
ATOM 837 N N . ASP A 1 104 ? -12.346 4.659 -6.597 1.00 97.75 104 ASP A N 1
ATOM 838 C CA . ASP A 1 104 ? -12.896 3.553 -7.388 1.00 97.75 104 ASP A CA 1
ATOM 839 C C . ASP A 1 104 ? -12.687 2.183 -6.717 1.00 97.75 104 ASP A C 1
ATOM 841 O O . ASP A 1 104 ? -13.460 1.254 -6.941 1.00 97.75 104 ASP A O 1
ATOM 845 N N . TYR A 1 105 ? -11.643 2.046 -5.890 1.00 97.94 105 TYR A N 1
ATOM 846 C CA . TYR A 1 105 ? -11.235 0.765 -5.300 1.00 97.94 105 TYR A CA 1
ATOM 847 C C . TYR A 1 105 ? -11.370 0.688 -3.772 1.00 97.94 105 TYR A C 1
ATOM 849 O O . TYR A 1 105 ? -11.398 -0.415 -3.220 1.00 97.94 105 TYR A O 1
ATOM 857 N N . LEU A 1 106 ? -11.392 1.820 -3.064 1.00 97.75 106 LEU A N 1
ATOM 858 C CA . LEU A 1 106 ? -11.452 1.875 -1.604 1.00 97.75 106 LEU A CA 1
ATOM 859 C C . LEU A 1 106 ? -12.859 2.256 -1.141 1.00 97.75 106 LEU A C 1
ATOM 861 O O . LEU A 1 106 ? -13.211 3.434 -1.125 1.00 97.75 106 LEU A O 1
ATOM 865 N N . ASP A 1 107 ? -13.618 1.259 -0.691 1.00 94.62 107 ASP A N 1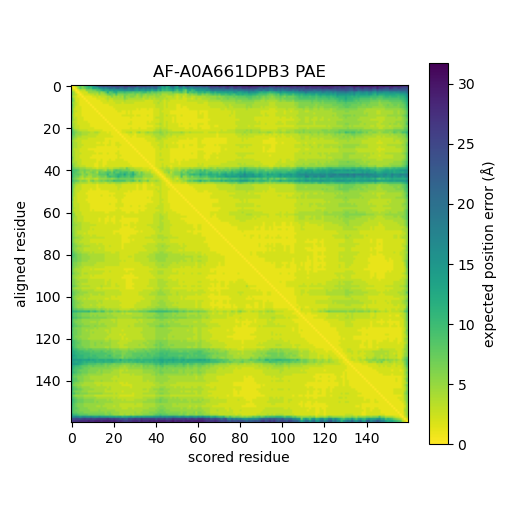
ATOM 866 C CA . ASP A 1 107 ? -14.860 1.488 0.045 1.00 94.62 107 ASP A CA 1
ATOM 867 C C . ASP A 1 107 ? -14.557 2.281 1.331 1.00 94.62 107 ASP A C 1
ATOM 869 O O . ASP A 1 107 ? -13.590 1.983 2.039 1.00 94.62 107 ASP A O 1
ATOM 873 N N . ASP A 1 108 ? -15.352 3.309 1.621 1.00 91.62 108 ASP A N 1
ATOM 874 C CA . ASP A 1 108 ? -15.227 4.166 2.812 1.00 91.62 108 ASP A CA 1
ATOM 875 C C . ASP A 1 108 ? -16.509 4.136 3.666 1.00 91.62 108 ASP A C 1
ATOM 877 O O . ASP A 1 108 ? -16.750 5.007 4.502 1.00 91.62 108 ASP A O 1
ATOM 881 N N . SER A 1 109 ? -17.364 3.135 3.452 1.00 95.88 109 SER A N 1
ATOM 882 C CA . SER A 1 109 ? -18.572 2.901 4.233 1.00 95.88 109 SER A CA 1
ATOM 883 C C . SER A 1 109 ? -18.255 2.149 5.519 1.00 95.88 109 SER A C 1
ATOM 885 O O . SER A 1 109 ? -17.436 1.230 5.563 1.00 95.88 109 SER A O 1
ATOM 887 N N . TYR A 1 110 ? -18.938 2.517 6.599 1.00 94.00 110 TYR A N 1
ATOM 888 C CA . TYR A 1 110 ? -18.781 1.798 7.856 1.00 94.00 110 TYR A CA 1
ATOM 889 C C . TYR A 1 110 ? -19.181 0.319 7.727 1.00 94.00 110 TYR A C 1
ATOM 891 O O . TYR A 1 110 ? -18.494 -0.531 8.283 1.00 94.00 110 TYR A O 1
ATOM 899 N N . ASP A 1 111 ? -20.211 0.007 6.938 1.00 95.69 111 ASP A N 1
ATOM 900 C CA . ASP A 1 111 ? -20.729 -1.354 6.756 1.00 95.69 111 ASP A CA 1
ATOM 901 C C . ASP A 1 111 ? -19.661 -2.315 6.209 1.00 95.69 111 ASP A C 1
ATOM 903 O O . ASP A 1 111 ? -19.527 -3.441 6.689 1.00 95.69 111 ASP A O 1
ATOM 907 N N . PHE A 1 112 ? -18.834 -1.859 5.262 1.00 96.75 112 PHE A N 1
ATOM 908 C CA . PHE A 1 112 ? -17.687 -2.635 4.786 1.00 96.75 112 PHE A CA 1
ATOM 909 C C . PHE A 1 112 ? -16.618 -2.811 5.879 1.00 96.75 112 PHE A C 1
ATOM 911 O O . PHE A 1 112 ? -16.015 -3.876 6.031 1.00 96.75 112 PHE A O 1
ATOM 918 N N . TRP A 1 113 ? -16.362 -1.760 6.660 1.00 97.62 113 TRP A N 1
ATOM 919 C CA . TRP A 1 113 ? -15.251 -1.711 7.611 1.00 97.62 113 TRP A CA 1
ATOM 920 C C . TRP A 1 113 ? -15.556 -2.252 9.007 1.00 97.62 113 TRP A C 1
ATOM 922 O O . TRP A 1 113 ? -14.604 -2.485 9.759 1.00 97.62 113 TRP A O 1
ATOM 932 N N . GLN A 1 114 ? -16.821 -2.479 9.358 1.00 96.94 114 GLN A N 1
ATOM 933 C CA . GLN A 1 114 ? -17.258 -2.895 10.693 1.00 96.94 114 GLN A CA 1
ATOM 934 C C . GLN A 1 114 ? -16.500 -4.141 11.178 1.00 96.94 114 GLN A C 1
ATOM 936 O O . GLN A 1 114 ? -15.804 -4.115 12.195 1.00 96.94 114 GLN A O 1
ATOM 941 N N . GLN A 1 115 ? -16.518 -5.215 10.389 1.00 96.88 115 GLN A N 1
ATOM 942 C CA . GLN A 1 115 ? -15.836 -6.461 10.757 1.00 96.88 115 GLN A CA 1
ATOM 943 C C . GLN A 1 115 ? -14.312 -6.286 10.846 1.00 96.88 115 GLN A C 1
ATOM 945 O O . GLN A 1 115 ? -13.638 -6.911 11.669 1.00 96.88 115 GLN A O 1
ATOM 950 N N . HIS A 1 116 ? -13.740 -5.411 10.016 1.00 98.06 116 HIS A N 1
ATOM 951 C CA . HIS A 1 116 ? -12.306 -5.142 10.012 1.00 98.06 116 HIS A CA 1
ATOM 952 C C . HIS A 1 116 ? -11.862 -4.348 11.244 1.00 98.06 116 HIS A C 1
ATOM 954 O O . HIS A 1 116 ? -10.845 -4.695 11.854 1.00 98.06 116 HIS A O 1
ATOM 960 N N . ILE A 1 117 ? -12.600 -3.307 11.639 1.00 98.06 117 ILE A N 1
ATOM 961 C CA . ILE A 1 117 ? -12.267 -2.517 12.830 1.00 98.06 117 ILE A CA 1
ATOM 962 C C . ILE A 1 117 ? -12.427 -3.355 14.107 1.00 98.06 117 ILE A C 1
ATOM 964 O O . ILE A 1 117 ? -11.539 -3.325 14.967 1.00 98.06 117 ILE A O 1
ATOM 968 N N . GLU A 1 118 ? -13.468 -4.190 14.185 1.00 97.62 118 GLU A N 1
ATOM 969 C CA . GLU A 1 118 ? -13.675 -5.160 15.267 1.00 97.62 118 GLU A CA 1
ATOM 970 C C . GLU A 1 118 ? -12.532 -6.170 15.351 1.00 97.62 118 GLU A C 1
ATOM 972 O O . GLU A 1 118 ? -11.928 -6.338 16.411 1.00 97.62 118 GLU A O 1
ATOM 977 N N . ALA A 1 119 ? -12.159 -6.807 14.238 1.00 98.12 119 ALA A N 1
ATOM 978 C CA . ALA A 1 119 ? -11.071 -7.783 14.216 1.00 98.12 119 ALA A CA 1
ATOM 979 C C . ALA A 1 119 ? -9.736 -7.165 14.665 1.00 98.12 119 ALA A C 1
ATOM 981 O O . ALA A 1 119 ? -8.981 -7.771 15.434 1.00 98.12 119 ALA A O 1
ATOM 982 N N . VAL A 1 120 ? -9.443 -5.937 14.225 1.00 98.44 120 VAL A N 1
ATOM 983 C CA . VAL A 1 120 ? -8.226 -5.211 14.616 1.00 98.44 120 VAL A CA 1
ATOM 984 C C . VAL A 1 120 ? -8.213 -4.897 16.106 1.00 98.44 120 VAL A C 1
ATOM 986 O O . VAL A 1 120 ? -7.177 -5.081 16.758 1.00 98.44 120 VAL A O 1
ATOM 989 N N . ARG A 1 121 ? -9.342 -4.434 16.646 1.00 98.19 121 ARG A N 1
ATOM 990 C CA . ARG A 1 121 ? -9.525 -4.176 18.075 1.00 98.19 121 ARG A CA 1
ATOM 991 C C . ARG A 1 121 ? -9.361 -5.466 18.881 1.00 98.19 121 ARG A C 1
ATOM 993 O O . ARG A 1 121 ? -8.505 -5.531 19.767 1.00 98.19 121 ARG A O 1
ATOM 1000 N N . ASN A 1 122 ? -10.128 -6.496 18.536 1.00 97.94 122 ASN A N 1
ATOM 1001 C CA . ASN A 1 122 ? -10.226 -7.749 19.280 1.00 97.94 122 ASN A CA 1
ATOM 1002 C C . ASN A 1 122 ? -8.888 -8.488 19.325 1.00 97.94 122 ASN A C 1
ATOM 1004 O O . ASN A 1 122 ? -8.511 -9.019 20.367 1.00 97.94 122 ASN A O 1
ATOM 1008 N N . LYS A 1 123 ? -8.099 -8.433 18.245 1.00 97.88 123 LYS A N 1
ATOM 1009 C CA . LYS A 1 123 ? -6.741 -8.998 18.214 1.00 97.88 123 LYS A CA 1
ATOM 1010 C C . LYS A 1 123 ? -5.818 -8.425 19.296 1.00 97.88 123 LYS A C 1
ATOM 1012 O O . LYS A 1 123 ? -4.878 -9.100 19.704 1.00 97.88 123 LYS A O 1
ATOM 1017 N N . ARG A 1 124 ? -6.037 -7.179 19.731 1.00 97.62 124 ARG A N 1
ATOM 1018 C CA . ARG A 1 124 ? -5.209 -6.518 20.751 1.00 97.62 124 ARG A CA 1
ATOM 1019 C C . ARG A 1 124 ? -5.838 -6.527 22.143 1.00 97.62 124 ARG A C 1
ATOM 1021 O O . ARG A 1 124 ? -5.095 -6.609 23.116 1.00 97.62 124 ARG A O 1
ATOM 1028 N N . PHE A 1 125 ? -7.157 -6.389 22.235 1.00 97.00 125 PHE A N 1
ATOM 1029 C CA . PHE A 1 125 ? -7.854 -6.132 23.501 1.00 97.00 125 PHE A CA 1
ATOM 1030 C C . PHE A 1 125 ? -8.834 -7.237 23.913 1.00 97.00 125 PHE A C 1
ATOM 1032 O O . PHE A 1 125 ? -9.426 -7.140 24.981 1.00 97.00 125 PHE A O 1
ATOM 1039 N N . GLY A 1 126 ? -8.986 -8.288 23.105 1.00 96.56 126 GLY A N 1
ATOM 1040 C CA . GLY A 1 126 ? -9.997 -9.320 23.319 1.00 96.56 126 GLY A CA 1
ATOM 1041 C C . GLY A 1 126 ? -11.390 -8.886 22.859 1.00 96.56 126 GLY A C 1
ATOM 1042 O O . GLY A 1 126 ? -11.593 -7.764 22.403 1.00 96.56 126 GLY A O 1
ATOM 1043 N N . ILE A 1 127 ? -12.347 -9.810 22.943 1.00 94.75 127 ILE A N 1
ATOM 1044 C CA . ILE A 1 127 ? -13.709 -9.618 22.417 1.00 94.75 127 ILE A CA 1
ATOM 1045 C C . ILE A 1 127 ? -14.531 -8.693 23.328 1.00 94.75 127 ILE A C 1
ATOM 1047 O O . ILE A 1 127 ? -15.309 -7.884 22.838 1.00 94.75 127 ILE A O 1
ATOM 1051 N N . GLN A 1 128 ? -14.311 -8.748 24.643 1.00 94.31 128 GLN A N 1
ATOM 1052 C CA . GLN A 1 128 ? -15.044 -7.945 25.628 1.00 94.31 128 GLN A CA 1
ATOM 1053 C C . GLN A 1 128 ? -14.808 -6.450 25.427 1.00 94.31 128 GLN A C 1
ATOM 1055 O O . GLN A 1 128 ? -13.659 -6.028 25.290 1.00 94.31 128 GLN A O 1
ATOM 1060 N N . LEU A 1 129 ? -15.880 -5.657 25.407 1.00 92.06 129 LEU A N 1
ATOM 1061 C CA . LEU A 1 129 ? -15.824 -4.197 25.303 1.00 92.06 129 LEU A CA 1
ATOM 1062 C C . LEU A 1 129 ? -15.264 -3.549 26.583 1.00 92.06 129 LEU A C 1
ATOM 1064 O O . LEU A 1 129 ? -15.335 -4.151 27.652 1.00 92.06 129 LEU A O 1
ATOM 1068 N N . PRO A 1 130 ? -14.655 -2.350 26.486 1.00 93.56 130 PRO A N 1
ATOM 1069 C CA . PRO A 1 130 ? -14.171 -1.637 27.663 1.00 93.56 130 PRO A CA 1
ATOM 1070 C C . PRO A 1 130 ? -15.339 -1.216 28.564 1.00 93.56 130 PRO A C 1
ATOM 1072 O O . PRO A 1 130 ? -16.301 -0.623 28.087 1.00 93.56 130 PRO A O 1
ATOM 1075 N N . GLU A 1 131 ? -15.218 -1.475 29.865 1.00 90.75 131 GLU A N 1
ATOM 1076 C CA . GLU A 1 131 ? -16.226 -1.091 30.867 1.00 90.75 131 GLU A CA 1
ATOM 1077 C C . GLU A 1 131 ? -16.062 0.361 31.343 1.00 90.75 131 GLU A C 1
ATOM 1079 O O . GLU A 1 131 ? -17.007 0.965 31.848 1.00 90.75 131 GLU A O 1
ATOM 1084 N N . ASP A 1 132 ? -14.866 0.938 31.174 1.00 93.62 132 ASP A N 1
ATOM 1085 C CA . ASP A 1 132 ? -14.552 2.298 31.600 1.00 93.62 132 ASP A CA 1
ATOM 1086 C C . ASP A 1 132 ? -14.066 3.202 30.450 1.00 93.62 132 ASP A C 1
ATOM 1088 O O . ASP A 1 132 ? -13.509 2.771 29.431 1.00 93.62 132 ASP A O 1
ATOM 1092 N N . TYR A 1 133 ? -14.246 4.511 30.646 1.00 93.19 133 TYR A N 1
ATOM 1093 C CA . TYR A 1 133 ? -13.847 5.547 29.689 1.00 93.19 133 TYR A CA 1
ATOM 1094 C C . TYR A 1 133 ? -12.339 5.580 29.408 1.00 93.19 133 TYR A C 1
ATOM 1096 O O . TYR A 1 133 ? -11.906 6.024 28.336 1.00 93.19 133 TYR A O 1
ATOM 1104 N N . LYS A 1 134 ? -11.509 5.143 30.359 1.00 95.69 134 LYS A N 1
ATOM 1105 C CA . LYS A 1 134 ? -10.049 5.177 30.235 1.00 95.69 134 LYS A CA 1
ATOM 1106 C C . LYS A 1 134 ? -9.579 4.106 29.250 1.00 95.69 134 LYS A C 1
ATOM 1108 O O . LYS A 1 134 ? -8.780 4.411 28.358 1.00 95.69 134 LYS A O 1
ATOM 1113 N N . GLU A 1 135 ? -10.099 2.888 29.353 1.00 95.44 135 GLU A N 1
ATOM 1114 C CA . GLU A 1 135 ? -9.841 1.800 28.413 1.00 95.44 135 GLU A CA 1
ATOM 1115 C C . GLU A 1 135 ? -10.481 2.083 27.053 1.00 95.44 135 GLU A C 1
ATOM 1117 O O . GLU A 1 135 ? -9.809 1.893 26.036 1.00 95.44 135 GLU A O 1
ATOM 1122 N N . GLN A 1 136 ? -11.691 2.651 26.996 1.00 95.94 136 GLN A N 1
ATOM 1123 C CA . GLN A 1 136 ? -12.279 3.087 25.722 1.00 95.94 136 GLN A CA 1
ATOM 1124 C C . GLN A 1 136 ? -11.376 4.102 25.010 1.00 95.94 136 GLN A C 1
ATOM 1126 O O . GLN A 1 136 ? -11.021 3.914 23.848 1.00 95.94 136 GLN A O 1
ATOM 1131 N N . THR A 1 137 ? -10.890 5.126 25.718 1.00 96.75 137 THR A N 1
ATOM 1132 C CA . THR A 1 137 ? -9.970 6.132 25.157 1.00 96.75 137 THR A CA 1
ATOM 1133 C C . THR A 1 137 ? -8.682 5.502 24.620 1.00 96.75 137 THR A C 1
ATOM 1135 O O . THR A 1 137 ? -8.193 5.867 23.547 1.00 96.75 137 THR A O 1
ATOM 1138 N N . LYS A 1 138 ? -8.110 4.541 25.349 1.00 97.75 138 LYS A N 1
ATOM 1139 C CA . LYS A 1 138 ? -6.904 3.808 24.941 1.00 97.75 138 LYS A CA 1
ATOM 1140 C C . LYS A 1 138 ? -7.141 2.980 23.675 1.00 97.75 138 LYS A C 1
ATOM 1142 O O . LYS A 1 138 ? -6.289 2.992 22.782 1.00 97.75 138 LYS A O 1
ATOM 1147 N N . GLN A 1 139 ? -8.283 2.303 23.572 1.00 98.19 139 GLN A N 1
ATOM 1148 C CA . GLN A 1 139 ? -8.663 1.534 22.384 1.00 98.19 139 GLN A CA 1
ATOM 1149 C C . GLN A 1 139 ? -8.942 2.453 21.184 1.00 98.19 139 GLN A C 1
ATOM 1151 O O . GLN A 1 139 ? -8.412 2.207 20.100 1.00 98.19 139 GLN A O 1
ATOM 1156 N N . SER A 1 140 ? -9.644 3.571 21.384 1.00 97.94 140 SER A N 1
ATOM 1157 C CA . SER A 1 140 ? -9.874 4.595 20.355 1.00 97.94 140 SER A CA 1
ATOM 1158 C C . SER A 1 140 ? -8.568 5.151 19.790 1.00 97.94 140 SER A C 1
ATOM 1160 O O . SER A 1 140 ? -8.388 5.194 18.575 1.00 97.94 140 SER A O 1
ATOM 1162 N N . ARG A 1 141 ? -7.601 5.509 20.648 1.00 98.31 141 ARG A N 1
ATOM 1163 C CA . ARG A 1 141 ? -6.274 5.985 20.203 1.00 98.31 141 ARG A CA 1
ATOM 1164 C C . ARG A 1 141 ? -5.550 4.947 19.355 1.00 98.31 141 ARG A C 1
ATOM 1166 O O . ARG A 1 141 ? -4.924 5.295 18.357 1.00 98.31 141 ARG A O 1
ATOM 1173 N N . PHE A 1 142 ? -5.634 3.676 19.740 1.00 98.50 142 PHE A N 1
ATOM 1174 C CA . PHE A 1 142 ? -5.053 2.594 18.958 1.00 98.50 142 PHE A CA 1
ATOM 1175 C C . PHE A 1 142 ? -5.684 2.484 17.567 1.00 98.50 142 PHE A C 1
ATOM 1177 O O . PHE A 1 142 ? -4.953 2.421 16.581 1.00 98.50 142 PH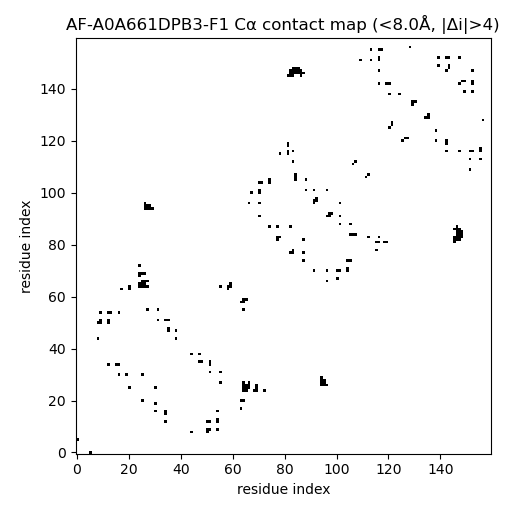E A O 1
ATOM 1184 N N . LEU A 1 143 ? -7.014 2.474 17.479 1.00 98.50 143 LEU A N 1
ATOM 1185 C CA . LEU A 1 143 ? -7.727 2.365 16.205 1.00 98.50 143 LEU A CA 1
ATOM 1186 C C . LEU A 1 143 ? -7.476 3.586 15.314 1.00 98.50 143 LEU A C 1
ATOM 1188 O O . LEU A 1 143 ? -7.223 3.436 14.119 1.00 98.50 143 LEU A O 1
ATOM 1192 N N . TYR A 1 144 ? -7.403 4.776 15.905 1.00 98.38 144 TYR A N 1
ATOM 1193 C CA . TYR A 1 144 ? -7.034 5.993 15.188 1.00 98.38 144 TYR A CA 1
ATOM 1194 C C . TYR A 1 144 ? -5.627 5.889 14.576 1.00 98.38 144 TYR A C 1
ATOM 1196 O O . TYR A 1 144 ? -5.441 6.138 13.389 1.00 98.38 144 TYR A O 1
ATOM 1204 N N . GLN A 1 145 ? -4.635 5.403 15.335 1.00 97.88 145 GLN A N 1
ATOM 1205 C CA . GLN A 1 145 ? -3.276 5.146 14.822 1.00 97.88 145 GLN A CA 1
ATOM 1206 C C . GLN A 1 145 ? -3.227 4.056 13.737 1.00 97.88 145 GLN A C 1
ATOM 1208 O O . GLN A 1 145 ? -2.295 4.003 12.925 1.00 97.88 145 GLN A O 1
ATOM 1213 N N . ARG A 1 146 ? -4.217 3.159 13.716 1.00 98.12 146 ARG A N 1
ATOM 1214 C CA . ARG A 1 146 ? -4.397 2.177 12.642 1.00 98.12 146 ARG A CA 1
ATOM 1215 C C . ARG A 1 146 ? -5.058 2.769 11.400 1.00 98.12 146 ARG A C 1
ATOM 1217 O O . ARG A 1 146 ? -4.956 2.146 10.349 1.00 98.12 146 ARG A O 1
ATOM 1224 N N . GLY A 1 147 ? -5.612 3.977 11.473 1.00 98.19 147 GLY A N 1
ATOM 1225 C CA . GLY A 1 147 ? -6.190 4.691 10.336 1.00 98.19 147 GLY A CA 1
ATOM 1226 C C . GLY A 1 147 ? -7.705 4.580 10.227 1.00 98.19 147 GLY A C 1
ATOM 1227 O O . GLY A 1 147 ? -8.233 4.778 9.137 1.00 98.19 147 GLY A O 1
ATOM 1228 N N . PHE A 1 148 ? -8.396 4.227 11.311 1.00 98.38 148 PHE A N 1
ATOM 1229 C CA . PHE A 1 148 ? -9.855 4.305 11.368 1.00 98.38 148 PHE A CA 1
ATOM 1230 C C . PHE A 1 148 ? -10.295 5.719 11.753 1.00 98.38 148 PHE A C 1
ATOM 1232 O O . PHE A 1 148 ? -9.656 6.370 12.584 1.00 98.38 148 PHE A O 1
ATOM 1239 N N . SER A 1 149 ? -11.378 6.199 11.140 1.00 97.75 149 SER A N 1
ATOM 1240 C CA . SER A 1 149 ? -11.927 7.525 11.422 1.00 97.75 149 SER A CA 1
ATOM 1241 C C . SER A 1 149 ? -12.538 7.585 12.827 1.00 97.75 149 SER A C 1
ATOM 1243 O O . SER A 1 149 ? -12.938 6.570 13.402 1.00 97.75 149 SER A O 1
ATOM 1245 N N . GLY A 1 150 ? -12.644 8.794 13.387 1.00 97.06 150 GLY A N 1
ATOM 1246 C CA . GLY A 1 150 ? -13.336 8.996 14.664 1.00 97.06 150 GLY A CA 1
ATOM 1247 C C . GLY A 1 150 ? -14.804 8.562 14.614 1.00 97.06 150 GLY A C 1
ATOM 1248 O O . GLY A 1 150 ? -15.327 8.066 15.607 1.00 97.06 150 GLY A O 1
ATOM 1249 N N . GLU A 1 151 ? -15.447 8.687 13.449 1.00 96.56 151 GLU A N 1
ATOM 1250 C CA . GLU A 1 151 ? -16.813 8.215 13.230 1.00 96.56 151 GLU A CA 1
ATOM 1251 C C . GLU A 1 151 ? -16.913 6.692 13.363 1.00 96.56 151 GLU A C 1
ATOM 1253 O O . GLU A 1 151 ? -17.745 6.210 14.125 1.00 96.56 151 GLU A O 1
ATOM 1258 N N . PHE A 1 152 ? -16.036 5.934 12.695 1.00 97.44 152 PHE A N 1
ATOM 1259 C CA . PHE A 1 152 ? -16.057 4.469 12.766 1.00 97.44 152 PHE A CA 1
ATOM 1260 C C . PHE A 1 152 ? -15.787 3.979 14.185 1.00 97.44 152 PHE A C 1
ATOM 1262 O O . PHE A 1 152 ? -16.444 3.066 14.670 1.00 97.44 152 PHE A O 1
ATOM 1269 N N . ILE A 1 153 ? -14.843 4.622 14.875 1.00 97.56 153 ILE A N 1
ATOM 1270 C CA . ILE A 1 153 ? -14.523 4.308 16.269 1.00 97.56 153 ILE A CA 1
ATOM 1271 C C . ILE A 1 153 ? -15.721 4.600 17.178 1.00 97.56 153 ILE A C 1
ATOM 1273 O O . ILE A 1 153 ? -16.012 3.819 18.078 1.00 97.56 153 ILE A O 1
ATOM 1277 N N . ARG A 1 154 ? -16.428 5.713 16.952 1.00 95.81 154 ARG A N 1
ATOM 1278 C CA . ARG A 1 154 ? -17.640 6.044 17.704 1.00 95.81 154 ARG A CA 1
ATOM 1279 C C . ARG A 1 154 ? -18.743 5.016 17.454 1.00 95.81 154 ARG A C 1
ATOM 1281 O O . ARG A 1 154 ? -19.340 4.569 18.422 1.00 95.81 154 ARG A O 1
ATOM 1288 N N . ARG A 1 155 ? -19.005 4.643 16.196 1.00 95.50 155 ARG A N 1
ATOM 1289 C CA . ARG A 1 155 ? -20.019 3.632 15.845 1.00 95.50 155 ARG A CA 1
ATOM 1290 C C . ARG A 1 155 ? -19.708 2.278 16.483 1.00 95.50 155 ARG A C 1
ATOM 1292 O O . ARG A 1 155 ? -20.565 1.751 17.178 1.00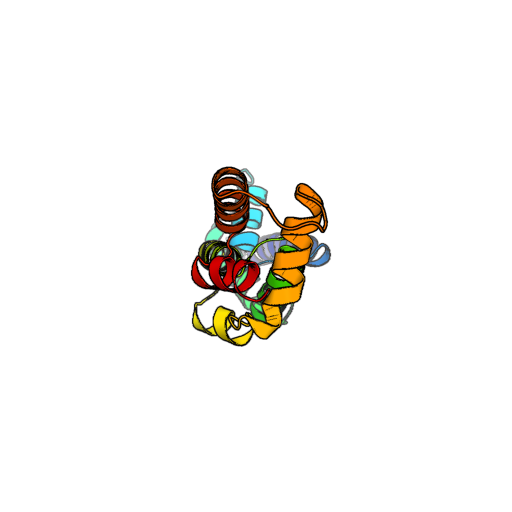 95.50 155 ARG A O 1
ATOM 1299 N N . LEU A 1 156 ? -18.456 1.823 16.403 1.00 95.19 156 LEU A N 1
ATOM 1300 C CA . LEU A 1 156 ? -17.994 0.576 17.025 1.00 95.19 156 LEU A CA 1
ATOM 1301 C C . LEU A 1 156 ? -18.340 0.471 18.519 1.00 95.19 156 LEU A C 1
ATOM 1303 O O . LEU A 1 156 ? -18.643 -0.612 19.005 1.00 95.19 156 LEU A O 1
ATOM 1307 N N . PHE A 1 157 ? -18.251 1.576 19.264 1.00 93.81 157 PHE A N 1
ATOM 1308 C CA . PHE A 1 157 ? -18.568 1.584 20.695 1.00 93.81 157 PHE A CA 1
ATOM 1309 C C . PHE A 1 157 ? -20.020 1.959 21.019 1.00 93.81 157 PHE A C 1
ATOM 1311 O O . PHE A 1 157 ? -20.415 1.817 22.171 1.00 93.81 157 PHE A O 1
ATOM 1318 N N . ASN A 1 158 ? -20.786 2.451 20.043 1.00 86.62 158 ASN A N 1
ATOM 1319 C CA . ASN A 1 158 ? -22.173 2.884 20.218 1.00 86.62 158 ASN A CA 1
ATOM 1320 C C . ASN A 1 158 ? -23.200 1.872 19.679 1.00 86.62 158 ASN A C 1
ATOM 1322 O O . ASN A 1 158 ? -24.380 2.019 19.975 1.00 86.62 158 ASN A O 1
ATOM 1326 N N . GLU A 1 159 ? -22.790 0.893 18.870 1.00 66.31 159 GLU A N 1
ATOM 1327 C CA . GLU A 1 159 ? -23.653 -0.174 18.331 1.00 66.31 159 GLU A CA 1
ATOM 1328 C C . GLU A 1 159 ? -23.873 -1.341 19.317 1.00 66.31 159 GLU A C 1
ATOM 1330 O O . GLU A 1 159 ? -24.183 -2.458 18.904 1.00 66.31 159 GLU A O 1
ATOM 1335 N N . VAL A 1 160 ? -23.749 -1.078 20.625 1.00 49.53 160 VAL A N 1
ATOM 1336 C CA . VAL A 1 160 ? -24.089 -2.013 21.711 1.00 49.53 160 VAL A CA 1
ATOM 1337 C C . VAL A 1 160 ? -25.089 -1.385 22.666 1.00 49.53 160 VAL A C 1
ATOM 1339 O O . VAL A 1 160 ? -24.858 -0.226 23.076 1.00 49.53 160 VAL A O 1
#

Mean predicted aligned error: 4.05 Å

Secondary structure (DSSP, 8-state):
--HHHHHHHHHHHHHHHHHHHTTS---HHHHHHHHHHHHTT-TT-TTHHHHHHHHHHHHHHTTSS-HHHHHHHHHHHHHTTT--HHHHHHHHHTTT--HHHHHHH----HHHHHHHHHHHHHHHH-SSPPSSHHHHHHHHHHHHHHT--HHHHHHHHH--

Foldseek 3Di:
DDPVLLVVLLVVLLVVLLVVLVVHAAFLQRSLVVSCVVCVPPPSDDPSVVSSVVSSVVCVVVVSHDLLRVLQVQLVVLLVVLADLQVSQVVSVVRVNDPVSNVVRDDPDLVVCVVSLQVSLCVVPNNDDDPDPVVLVVSLVVNVVSRHDPVSSVCNNVVD